Protein AF-A0A0F9HHS9-F1 (afdb_monomer)

Radius of gyration: 18.81 Å; Cα contacts (8 Å, |Δi|>4): 45; chains: 1; bounding box: 25×17×67 Å

Organism: NCBI:txid412755

Sequence (63 aa):
MGKTAQSKLEQADDLNKTANKIRQRDPESARDLDTLARQARRAAIKQLRRKPKRPSTKNRTVL

Nearest PDB structures (foldseek):
  1rq5-assembly1_A  TM=9.001E-01  e=1.383E+00  Acetivibrio thermocellus
  1ut9-assembly1_A  TM=9.018E-01  e=1.879E+00  Acetivibrio thermocellus

Solvent-accessible surface area (backbone atoms only — not comparable to full-atom values): 3624 Å² total; per-residue (Å²): 136,78,82,46,48,65,58,26,43,52,54,18,54,52,30,41,55,52,16,65,71,34,37,88,82,38,53,65,64,17,49,53,30,45,50,52,18,51,51,31,40,53,52,18,50,52,55,70,68,48,71,78,78,72,82,76,80,82,78,81,77,79,134

Foldseek 3Di:
DDQALVNLQVQLVVLQVVLVVCCVVDVVSSVVSNVSSVVSNVVSVVRVPDDPDPPPPPDPDDD

Secondary structure (DSSP, 8-state):
----HHHHHHHHHHHHHHHHHHTTT-HHHHHHHHHHHHHHHHHHHHHHHS-------------

Mean predicted aligned error: 8.55 Å

Structu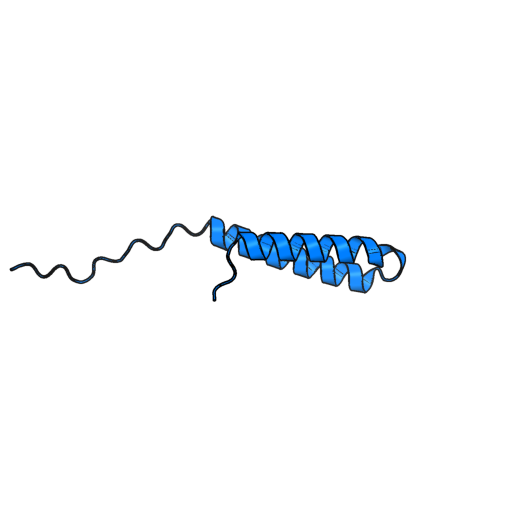re (mmCIF, N/CA/C/O backbone):
data_AF-A0A0F9HHS9-F1
#
_entry.id   AF-A0A0F9HHS9-F1
#
loop_
_atom_site.group_PDB
_atom_site.id
_atom_site.type_symbol
_atom_site.label_atom_id
_atom_site.label_alt_id
_atom_site.label_comp_id
_atom_site.label_asym_id
_atom_site.label_entity_id
_atom_site.label_seq_id
_atom_site.pdbx_PDB_ins_code
_atom_site.Cartn_x
_atom_site.Cartn_y
_atom_site.Cartn_z
_atom_site.occupancy
_atom_site.B_iso_or_equiv
_atom_site.auth_seq_id
_atom_site.auth_comp_id
_atom_site.auth_asym_id
_atom_site.auth_atom_id
_atom_site.pdbx_PDB_model_num
ATOM 1 N N . MET A 1 1 ? 5.851 -3.423 17.353 1.00 50.38 1 MET A N 1
ATOM 2 C CA . MET A 1 1 ? 5.619 -2.079 16.776 1.00 50.38 1 MET A CA 1
ATOM 3 C C . MET A 1 1 ? 4.523 -2.174 15.714 1.00 50.38 1 MET A C 1
ATOM 5 O O . MET A 1 1 ? 4.771 -2.696 14.637 1.00 50.38 1 MET A O 1
ATOM 9 N N . GLY A 1 2 ? 3.277 -1.811 16.036 1.00 57.28 2 GLY A N 1
ATOM 10 C CA . GLY A 1 2 ? 2.151 -1.950 15.101 1.00 57.28 2 GLY A CA 1
ATOM 11 C C . GLY A 1 2 ? 2.062 -0.755 14.153 1.00 57.28 2 GLY A C 1
ATOM 12 O O . GLY A 1 2 ? 1.969 0.373 14.625 1.00 57.28 2 GLY A O 1
ATOM 13 N N . LYS A 1 3 ? 2.062 -0.989 12.832 1.00 69.88 3 LYS A N 1
ATOM 14 C CA . LYS A 1 3 ? 1.865 0.075 11.832 1.00 69.88 3 LYS A CA 1
ATOM 15 C C . LYS A 1 3 ? 0.514 0.758 12.080 1.00 69.88 3 LYS A C 1
ATOM 17 O O . LYS A 1 3 ? -0.541 0.121 11.967 1.00 69.88 3 LYS A O 1
ATOM 22 N N . THR A 1 4 ? 0.553 2.028 12.478 1.00 86.00 4 THR A N 1
ATOM 23 C CA . THR A 1 4 ? -0.632 2.865 12.707 1.00 86.00 4 THR A CA 1
ATOM 24 C C . THR A 1 4 ? -1.420 3.035 11.407 1.00 86.00 4 THR A C 1
ATOM 26 O O . THR A 1 4 ? -0.918 2.755 10.316 1.00 86.00 4 THR A O 1
ATOM 29 N N . ALA A 1 5 ? -2.671 3.494 11.501 1.00 85.44 5 ALA A N 1
ATOM 30 C CA . ALA A 1 5 ? -3.452 3.801 10.304 1.00 85.44 5 ALA A CA 1
ATOM 31 C C . ALA A 1 5 ? -2.729 4.818 9.400 1.00 85.44 5 ALA A C 1
ATOM 33 O O . ALA A 1 5 ? -2.733 4.655 8.186 1.00 85.44 5 ALA A O 1
ATOM 34 N N . GLN A 1 6 ? -2.045 5.795 9.997 1.00 85.62 6 GLN A N 1
ATOM 35 C CA . GLN A 1 6 ? -1.286 6.822 9.286 1.00 85.62 6 GLN A CA 1
ATOM 36 C C . GLN A 1 6 ? -0.090 6.247 8.520 1.00 85.62 6 GLN A C 1
ATOM 38 O O . GLN A 1 6 ? 0.039 6.506 7.330 1.00 85.62 6 GLN A O 1
ATOM 43 N N . SER A 1 7 ? 0.687 5.353 9.140 1.00 88.31 7 SER A N 1
ATOM 44 C CA . SER A 1 7 ? 1.792 4.650 8.466 1.00 88.31 7 SER A CA 1
ATOM 45 C C . SER A 1 7 ? 1.325 3.841 7.243 1.00 88.31 7 SER A C 1
ATOM 47 O O . SER A 1 7 ? 2.035 3.738 6.247 1.00 88.31 7 SER A O 1
ATOM 49 N N . LYS A 1 8 ? 0.109 3.279 7.281 1.00 89.25 8 LYS A N 1
ATOM 50 C CA . LYS A 1 8 ? -0.472 2.555 6.136 1.00 89.25 8 LYS A CA 1
ATOM 51 C C . LYS A 1 8 ? -0.963 3.480 5.020 1.00 89.25 8 LYS A C 1
ATOM 53 O O . LYS A 1 8 ? -0.979 3.057 3.868 1.00 89.25 8 LYS A O 1
ATOM 58 N N . LEU A 1 9 ? -1.397 4.698 5.351 1.00 89.62 9 LEU A N 1
ATOM 59 C CA . LEU A 1 9 ? -1.766 5.706 4.354 1.00 89.62 9 LEU A CA 1
ATOM 60 C C . LEU A 1 9 ? -0.519 6.240 3.647 1.00 89.62 9 LEU A C 1
ATOM 62 O O . LEU A 1 9 ? -0.487 6.242 2.424 1.00 89.62 9 LEU A O 1
ATOM 66 N N . GLU A 1 10 ? 0.524 6.562 4.410 1.00 92.31 10 GLU A N 1
ATOM 67 C CA . GLU A 1 10 ? 1.818 7.005 3.882 1.00 92.31 10 GLU A CA 1
ATOM 68 C C . GLU A 1 10 ? 2.427 5.963 2.934 1.00 92.31 10 GLU A C 1
ATOM 70 O O . GLU A 1 10 ? 2.732 6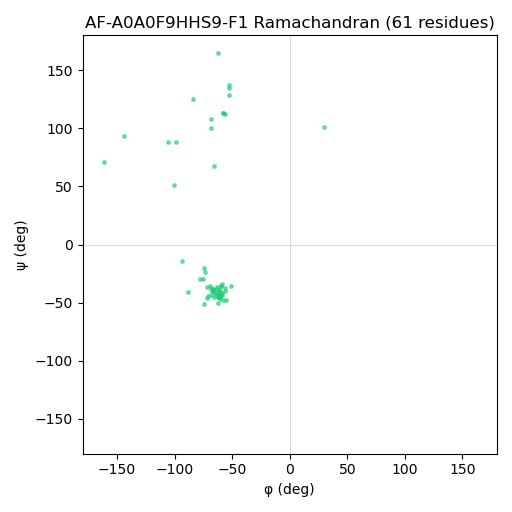.273 1.784 1.00 92.31 10 GLU A O 1
ATOM 75 N N . GLN A 1 11 ? 2.454 4.687 3.348 1.00 91.94 11 GLN A N 1
ATOM 76 C CA . GLN A 1 11 ? 2.898 3.590 2.483 1.00 91.94 11 GLN A CA 1
ATOM 77 C C . GLN A 1 11 ? 2.098 3.520 1.170 1.00 91.94 11 GLN A C 1
ATOM 79 O O . GLN A 1 11 ? 2.661 3.240 0.114 1.00 91.94 11 GLN A O 1
ATOM 84 N N . ALA A 1 12 ? 0.783 3.746 1.212 1.00 92.94 12 ALA A N 1
ATOM 85 C CA . ALA A 1 12 ? -0.041 3.717 0.008 1.00 92.94 12 ALA A CA 1
ATOM 86 C C . ALA A 1 12 ? 0.253 4.888 -0.938 1.00 92.94 12 ALA A C 1
ATOM 88 O O . ALA A 1 12 ? 0.189 4.725 -2.157 1.00 92.94 12 ALA A O 1
ATOM 89 N N . ASP A 1 13 ? 0.554 6.063 -0.393 1.00 93.69 13 ASP A N 1
ATOM 90 C CA . ASP A 1 13 ? 0.871 7.241 -1.193 1.00 93.69 13 ASP A CA 1
ATOM 91 C C . A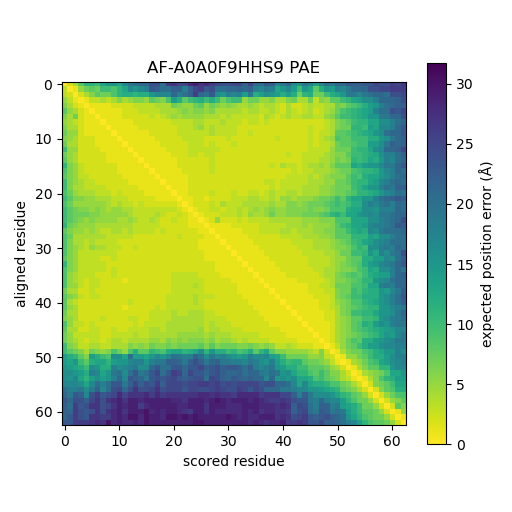SP A 1 13 ? 2.244 7.110 -1.857 1.00 93.69 13 ASP A C 1
ATOM 93 O O . ASP A 1 13 ? 2.387 7.463 -3.029 1.00 93.69 13 ASP A O 1
ATOM 97 N N . ASP A 1 14 ? 3.219 6.509 -1.177 1.00 94.00 14 ASP A N 1
ATOM 98 C CA . ASP A 1 14 ? 4.520 6.199 -1.772 1.00 94.00 14 ASP A CA 1
ATOM 99 C C . ASP A 1 14 ? 4.412 5.166 -2.895 1.00 94.00 14 ASP A C 1
ATOM 101 O O . ASP A 1 14 ? 4.985 5.366 -3.967 1.00 94.00 14 ASP A O 1
ATOM 105 N N . LEU A 1 15 ? 3.609 4.113 -2.701 1.00 94.00 15 LEU A N 1
ATOM 106 C CA . LEU A 1 15 ? 3.327 3.121 -3.744 1.00 94.00 15 LEU A CA 1
ATOM 107 C C . LEU A 1 15 ? 2.631 3.741 -4.967 1.00 94.00 15 LEU A C 1
ATOM 109 O O . LEU A 1 15 ? 2.969 3.408 -6.098 1.00 94.00 15 LEU A O 1
ATOM 113 N N . ASN A 1 16 ? 1.704 4.682 -4.776 1.00 93.50 16 ASN A N 1
ATOM 114 C CA . ASN A 1 16 ? 1.081 5.391 -5.901 1.00 93.50 16 ASN A CA 1
ATOM 115 C C . ASN A 1 16 ? 2.072 6.315 -6.624 1.00 93.50 16 ASN A C 1
ATOM 117 O O . ASN A 1 16 ? 2.039 6.427 -7.851 1.00 93.50 16 ASN A O 1
ATOM 121 N N . LYS A 1 17 ? 2.967 6.990 -5.888 1.00 95.25 17 LYS A N 1
ATOM 122 C CA . LYS A 1 17 ? 4.022 7.816 -6.496 1.00 95.25 17 LYS A CA 1
ATOM 123 C C . LYS A 1 17 ? 4.948 6.966 -7.361 1.00 95.25 17 LYS A C 1
ATOM 125 O O . LYS A 1 17 ? 5.294 7.392 -8.462 1.00 95.25 17 LYS A O 1
ATOM 130 N N . THR A 1 18 ? 5.355 5.788 -6.888 1.00 94.12 18 THR A N 1
ATOM 131 C CA . THR A 1 18 ? 6.205 4.878 -7.667 1.00 94.12 18 THR A CA 1
ATOM 132 C C . THR A 1 18 ? 5.450 4.292 -8.857 1.00 94.12 18 THR A C 1
ATOM 134 O O . THR A 1 18 ? 5.985 4.332 -9.964 1.00 94.12 18 THR A O 1
ATOM 137 N N . ALA A 1 19 ? 4.193 3.872 -8.679 1.00 93.62 19 ALA A N 1
ATOM 138 C CA . ALA A 1 19 ? 3.336 3.387 -9.762 1.00 93.62 19 ALA A CA 1
ATOM 139 C C . ALA A 1 19 ? 3.210 4.417 -10.894 1.00 93.62 19 ALA A C 1
ATOM 141 O O . ALA A 1 19 ? 3.438 4.092 -12.057 1.00 93.62 19 ALA A O 1
ATOM 142 N N . ASN A 1 20 ? 2.936 5.683 -10.563 1.00 93.69 20 ASN A N 1
ATOM 143 C CA . ASN A 1 20 ? 2.806 6.754 -11.554 1.00 93.69 20 ASN A CA 1
ATOM 144 C C . ASN A 1 20 ? 4.103 7.014 -12.330 1.00 93.69 20 ASN A C 1
ATOM 146 O O . ASN A 1 20 ? 4.044 7.287 -13.527 1.00 93.69 20 ASN A O 1
ATOM 150 N N . LYS A 1 21 ? 5.267 6.906 -11.673 1.00 95.12 21 LYS A N 1
ATOM 151 C CA . LYS A 1 2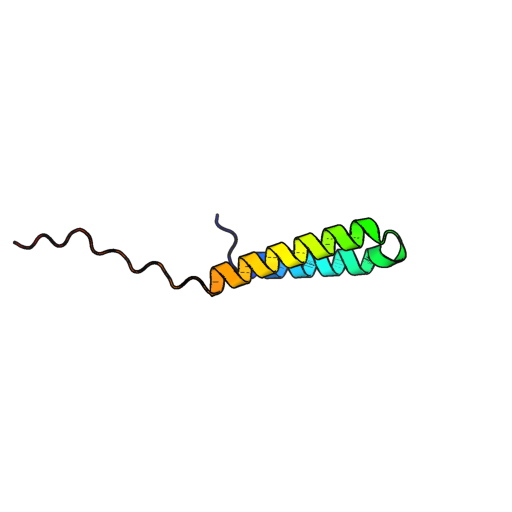1 ? 6.573 7.070 -12.333 1.00 95.12 21 LYS A CA 1
ATOM 152 C C . LYS A 1 21 ? 6.852 5.959 -13.340 1.00 95.12 21 LYS A C 1
ATOM 154 O O . LYS A 1 21 ? 7.431 6.232 -14.386 1.00 95.12 21 LYS A O 1
ATOM 159 N N . ILE A 1 22 ? 6.465 4.721 -13.028 1.00 94.56 22 ILE A N 1
ATOM 160 C CA . ILE A 1 22 ? 6.770 3.571 -13.887 1.00 94.56 22 ILE A CA 1
ATOM 161 C C . ILE A 1 22 ? 5.652 3.237 -14.876 1.00 94.56 22 ILE A C 1
ATOM 163 O O . ILE A 1 22 ? 5.931 2.543 -15.838 1.00 94.56 22 ILE A O 1
ATOM 167 N N . ARG A 1 23 ? 4.431 3.769 -14.724 1.00 92.56 23 ARG A N 1
ATOM 168 C CA . ARG A 1 23 ? 3.252 3.416 -15.544 1.00 92.56 23 ARG A CA 1
ATOM 169 C C . ARG A 1 23 ? 3.475 3.480 -17.057 1.00 92.56 23 ARG A C 1
ATOM 171 O O . ARG A 1 23 ? 2.906 2.667 -17.775 1.00 92.56 23 ARG A O 1
ATOM 178 N N . GLN A 1 24 ? 4.268 4.436 -17.541 1.00 91.81 24 GLN A N 1
ATOM 179 C CA . GLN A 1 24 ? 4.580 4.549 -18.972 1.00 91.81 24 GLN A CA 1
ATOM 180 C C . GLN A 1 24 ? 5.643 3.544 -19.438 1.00 91.81 24 GLN A C 1
ATOM 182 O O . GLN A 1 24 ? 5.636 3.147 -20.597 1.00 91.81 24 GLN A O 1
ATOM 187 N N . ARG A 1 25 ? 6.557 3.145 -18.547 1.00 95.50 25 ARG A N 1
ATOM 188 C CA . ARG A 1 25 ? 7.665 2.228 -18.843 1.00 95.50 25 ARG A CA 1
ATOM 189 C C . ARG A 1 25 ? 7.274 0.765 -18.644 1.00 95.50 25 ARG A C 1
ATOM 191 O O . ARG A 1 25 ? 7.675 -0.082 -19.429 1.00 95.50 25 ARG A O 1
ATOM 198 N N . ASP A 1 26 ? 6.530 0.492 -17.582 1.00 93.94 26 ASP A N 1
ATOM 199 C CA . ASP A 1 26 ? 6.064 -0.824 -17.173 1.00 93.94 26 ASP A CA 1
ATOM 200 C C . ASP A 1 26 ? 4.651 -0.703 -16.565 1.00 93.94 26 ASP A C 1
ATOM 202 O O . ASP A 1 26 ? 4.482 -0.392 -15.376 1.00 93.94 26 ASP A O 1
ATOM 206 N N . PRO A 1 27 ? 3.610 -0.896 -17.391 1.00 93.88 27 PRO A N 1
ATOM 207 C CA . PRO A 1 27 ? 2.229 -0.782 -16.952 1.00 93.88 27 PRO A CA 1
ATOM 208 C C . PRO A 1 27 ? 1.771 -1.960 -16.081 1.00 93.88 27 PRO A C 1
ATOM 210 O O . PRO A 1 27 ? 0.824 -1.782 -15.313 1.00 93.88 27 PRO A O 1
ATOM 213 N N . GLU A 1 28 ? 2.399 -3.137 -16.174 1.00 95.00 28 GLU A N 1
ATOM 214 C CA . GLU A 1 28 ? 2.035 -4.294 -15.343 1.00 95.00 28 GLU A CA 1
ATOM 215 C C . GLU A 1 28 ? 2.523 -4.095 -13.912 1.00 95.00 28 GLU A C 1
ATOM 217 O O . GLU A 1 28 ? 1.709 -4.088 -12.985 1.00 95.00 28 GLU A O 1
ATOM 222 N N . SER A 1 29 ? 3.803 -3.759 -13.735 1.00 93.25 29 SER A N 1
ATOM 223 C CA . SER A 1 29 ? 4.346 -3.436 -12.411 1.00 93.25 29 SER A CA 1
ATOM 224 C C . SER A 1 29 ? 3.625 -2.245 -11.768 1.00 93.25 29 SER A C 1
ATOM 226 O O . SER A 1 29 ? 3.388 -2.226 -10.558 1.00 93.25 29 SER A O 1
ATOM 228 N N . ALA A 1 30 ? 3.214 -1.245 -12.559 1.00 95.00 30 ALA A N 1
ATOM 229 C CA . ALA A 1 30 ? 2.414 -0.131 -12.049 1.00 95.00 30 ALA A CA 1
ATOM 230 C C . ALA A 1 30 ? 1.042 -0.581 -11.520 1.00 95.00 30 ALA A C 1
ATOM 232 O O . ALA A 1 30 ? 0.581 -0.070 -10.496 1.00 95.00 30 ALA A O 1
ATOM 233 N N . ARG A 1 31 ? 0.390 -1.543 -12.189 1.00 93.81 31 ARG A N 1
ATOM 234 C CA . ARG A 1 31 ? -0.882 -2.114 -11.722 1.00 93.81 31 ARG A CA 1
ATOM 235 C C . ARG A 1 31 ? -0.696 -2.868 -10.413 1.00 93.81 31 ARG A C 1
ATOM 237 O O . ARG A 1 31 ? -1.523 -2.705 -9.515 1.00 93.81 31 ARG A O 1
ATOM 244 N N . ASP A 1 32 ? 0.385 -3.622 -10.259 1.00 95.00 32 ASP A N 1
ATOM 245 C CA . ASP A 1 32 ? 0.670 -4.336 -9.010 1.00 95.00 32 ASP A CA 1
ATOM 246 C C . ASP A 1 32 ? 0.870 -3.365 -7.840 1.00 95.00 32 ASP A C 1
ATOM 248 O O . ASP A 1 32 ? 0.244 -3.516 -6.784 1.00 95.00 32 ASP A O 1
ATOM 252 N N . LEU A 1 33 ? 1.640 -2.295 -8.054 1.00 94.62 33 LEU A N 1
ATOM 253 C CA . LEU A 1 33 ? 1.833 -1.231 -7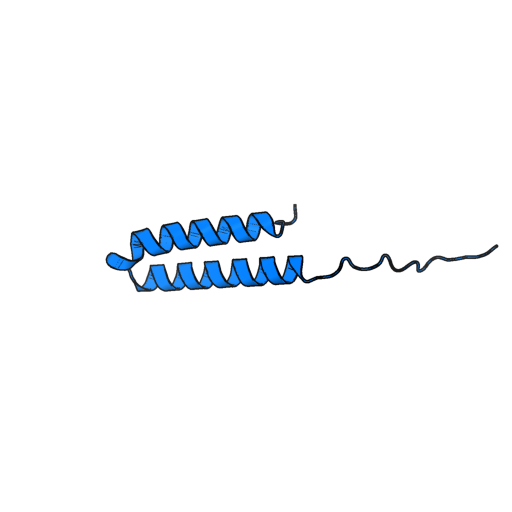.065 1.00 94.62 33 LEU A CA 1
ATOM 254 C C . LEU A 1 33 ? 0.519 -0.517 -6.704 1.00 94.62 33 LEU A C 1
ATOM 256 O O . LEU A 1 33 ? 0.234 -0.332 -5.517 1.00 94.62 33 LEU A O 1
ATOM 260 N N . ASP A 1 34 ? -0.323 -0.193 -7.690 1.00 93.38 34 ASP A N 1
ATOM 261 C CA . ASP A 1 34 ? -1.661 0.379 -7.466 1.00 93.38 34 ASP A CA 1
ATOM 262 C C . ASP A 1 34 ? -2.552 -0.566 -6.633 1.00 93.38 34 ASP A C 1
ATOM 264 O O . ASP A 1 34 ? -3.380 -0.132 -5.817 1.00 93.38 34 ASP A O 1
ATOM 268 N N . THR A 1 35 ? -2.407 -1.879 -6.827 1.00 95.12 35 THR A N 1
ATOM 269 C CA . THR A 1 35 ? -3.177 -2.897 -6.101 1.00 95.12 35 THR A CA 1
ATOM 270 C C . THR A 1 35 ? -2.730 -2.973 -4.642 1.00 95.12 35 THR A C 1
ATOM 272 O O . THR A 1 35 ? -3.571 -2.954 -3.734 1.00 95.12 35 THR A O 1
ATOM 275 N N . LEU A 1 36 ? -1.417 -2.958 -4.397 1.00 92.88 36 LEU A N 1
ATOM 276 C CA . LEU A 1 36 ? -0.835 -2.891 -3.054 1.00 92.88 36 LEU A CA 1
ATOM 277 C C . LEU A 1 36 ? -1.227 -1.596 -2.326 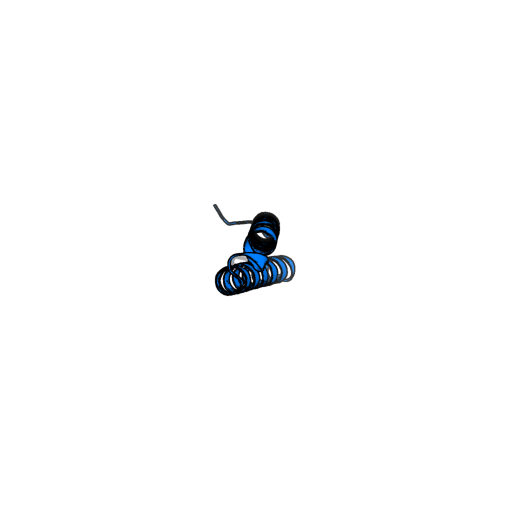1.00 92.88 36 LEU A C 1
ATOM 279 O O . LEU A 1 36 ? -1.646 -1.640 -1.165 1.00 92.88 36 LEU A O 1
ATOM 283 N N . ALA A 1 37 ? -1.194 -0.452 -3.015 1.00 93.62 37 ALA A N 1
ATOM 284 C CA . ALA A 1 37 ? -1.625 0.832 -2.464 1.00 93.62 37 ALA A CA 1
ATOM 285 C C . ALA A 1 37 ? -3.103 0.798 -2.028 1.00 93.62 37 ALA A C 1
ATOM 287 O O . ALA A 1 37 ? -3.459 1.240 -0.927 1.00 93.62 37 ALA A O 1
ATOM 288 N N . ARG A 1 38 ? -3.986 0.204 -2.846 1.00 93.62 38 ARG A N 1
ATOM 289 C CA . ARG A 1 38 ? -5.403 0.006 -2.491 1.00 93.62 38 ARG A CA 1
ATOM 290 C C . ARG A 1 38 ? -5.578 -0.889 -1.270 1.00 93.62 38 ARG A C 1
ATOM 292 O O . ARG A 1 38 ? -6.416 -0.585 -0.415 1.00 93.62 38 ARG A O 1
ATOM 299 N N . GLN A 1 39 ? -4.820 -1.978 -1.166 1.00 93.88 39 GLN A N 1
ATOM 300 C CA . GLN A 1 39 ? -4.872 -2.868 -0.004 1.00 93.88 39 GLN A CA 1
ATOM 301 C C . GLN A 1 39 ? -4.444 -2.142 1.278 1.00 93.88 39 GLN A C 1
ATOM 303 O O . GLN A 1 39 ? -5.149 -2.221 2.289 1.00 93.88 39 GLN A O 1
ATOM 308 N N . ALA A 1 40 ? -3.355 -1.371 1.224 1.00 91.06 40 ALA A N 1
ATOM 309 C CA . ALA A 1 40 ? -2.875 -0.573 2.349 1.00 91.06 40 ALA A CA 1
ATOM 310 C C . ALA A 1 40 ? -3.918 0.466 2.807 1.00 91.06 40 ALA A C 1
ATOM 312 O O . ALA A 1 40 ? -4.246 0.520 3.997 1.00 91.06 40 ALA A O 1
ATOM 313 N N . ARG A 1 41 ? -4.551 1.196 1.873 1.00 91.19 41 ARG A N 1
ATOM 314 C CA . ARG A 1 41 ? -5.657 2.128 2.181 1.00 91.19 41 ARG A CA 1
ATOM 315 C C . ARG A 1 41 ? -6.850 1.428 2.815 1.00 91.19 41 ARG A C 1
ATOM 317 O O . ARG A 1 41 ? -7.357 1.881 3.839 1.00 91.19 41 ARG A O 1
ATOM 324 N N . ARG A 1 42 ? -7.289 0.295 2.258 1.00 91.94 42 ARG A N 1
ATOM 325 C CA . ARG A 1 42 ? -8.391 -0.496 2.836 1.00 91.94 42 ARG A CA 1
ATOM 326 C C . ARG A 1 42 ? -8.068 -0.937 4.263 1.00 91.94 42 ARG A C 1
ATOM 328 O O . ARG A 1 42 ? -8.930 -0.851 5.137 1.00 91.94 42 ARG A O 1
ATOM 335 N N . ALA A 1 43 ? -6.834 -1.368 4.519 1.00 89.94 43 ALA A N 1
ATOM 336 C CA . ALA A 1 43 ? -6.385 -1.761 5.850 1.00 89.94 43 ALA A CA 1
ATOM 337 C C . ALA A 1 43 ? -6.334 -0.573 6.827 1.00 89.94 43 ALA A C 1
ATOM 339 O O . ALA A 1 43 ? -6.736 -0.730 7.983 1.00 89.94 43 ALA A O 1
ATOM 340 N N . ALA A 1 44 ? -5.885 0.601 6.375 1.00 90.06 44 ALA A N 1
ATOM 341 C CA . ALA A 1 44 ? -5.895 1.836 7.159 1.00 90.06 44 ALA A CA 1
ATOM 342 C C . ALA A 1 44 ? -7.326 2.254 7.525 1.00 90.06 44 ALA A C 1
ATOM 344 O O . ALA A 1 44 ? -7.638 2.428 8.701 1.00 90.06 44 ALA A O 1
ATOM 345 N N . ILE A 1 45 ? -8.226 2.301 6.538 1.00 89.50 45 ILE A N 1
ATOM 346 C CA . ILE A 1 45 ? -9.647 2.617 6.735 1.00 89.50 45 ILE A CA 1
ATOM 347 C C . ILE A 1 45 ? -10.288 1.614 7.694 1.00 89.50 45 ILE A C 1
ATOM 349 O O . ILE A 1 45 ? -11.010 2.007 8.605 1.00 89.50 45 ILE A O 1
ATOM 353 N N . LYS A 1 46 ? -10.007 0.313 7.549 1.00 89.88 46 LYS A N 1
ATOM 354 C CA . LYS A 1 46 ? -10.508 -0.710 8.477 1.00 89.88 46 LYS A CA 1
ATOM 355 C C . LYS A 1 46 ? -10.011 -0.462 9.900 1.00 89.88 46 LYS A C 1
ATOM 357 O O . LYS A 1 46 ? -10.781 -0.639 10.835 1.00 89.88 46 LYS A O 1
ATOM 362 N N . GLN A 1 47 ? -8.758 -0.049 10.075 1.00 87.44 47 GLN A N 1
ATOM 363 C CA . GLN A 1 47 ? -8.204 0.272 11.389 1.00 87.44 47 GLN A CA 1
ATOM 364 C C . GLN A 1 47 ? -8.845 1.525 11.997 1.00 87.44 47 GLN A C 1
ATOM 366 O O . GLN A 1 47 ? -9.169 1.494 13.177 1.00 87.44 47 GLN A O 1
ATOM 371 N N . LEU A 1 48 ? -9.101 2.565 11.199 1.00 84.25 48 LEU A N 1
ATOM 372 C CA . LEU A 1 48 ? -9.809 3.776 11.637 1.00 84.25 48 LEU A CA 1
ATOM 373 C C . LEU A 1 48 ? -11.279 3.501 11.980 1.00 84.25 48 LEU A C 1
ATOM 375 O O . LEU A 1 48 ? -11.807 4.032 12.950 1.00 84.25 48 LEU A O 1
ATOM 379 N N . ARG A 1 49 ? -11.947 2.639 11.204 1.00 85.06 49 ARG A N 1
ATOM 380 C CA . ARG A 1 49 ? -13.352 2.261 11.424 1.00 85.06 49 ARG A CA 1
ATOM 381 C C . ARG A 1 49 ? -13.545 1.316 12.605 1.00 85.06 49 ARG A C 1
ATOM 383 O O . ARG A 1 49 ? -14.665 1.191 13.102 1.00 85.06 49 ARG A O 1
ATOM 390 N N . ARG A 1 50 ? -12.500 0.607 13.044 1.00 80.62 50 ARG A N 1
ATOM 391 C CA . ARG A 1 50 ? -12.590 -0.233 14.241 1.00 80.62 50 ARG A CA 1
ATOM 392 C C . ARG A 1 50 ? -12.742 0.682 15.448 1.00 80.62 50 ARG A C 1
ATOM 394 O O . ARG A 1 50 ? -11.785 1.315 15.876 1.00 80.62 50 ARG A O 1
ATOM 401 N N . LYS A 1 51 ? -13.947 0.695 16.026 1.00 65.88 51 LYS A N 1
ATOM 402 C CA . LYS A 1 51 ? -14.163 1.254 17.362 1.00 65.88 51 LYS A CA 1
ATOM 403 C C . LYS A 1 51 ? -13.162 0.593 18.322 1.00 65.88 51 LYS A C 1
ATOM 405 O O . LYS A 1 51 ? -12.961 -0.625 18.209 1.00 65.88 51 LYS A O 1
ATOM 410 N N . PRO A 1 52 ? -12.526 1.352 19.232 1.00 66.38 52 PRO A N 1
ATOM 411 C CA . PRO A 1 52 ? -11.642 0.761 20.224 1.00 66.38 52 PRO A CA 1
ATOM 412 C C . PRO A 1 52 ? -12.401 -0.352 20.947 1.00 66.38 52 PRO A C 1
ATOM 414 O O . PRO A 1 52 ? -13.580 -0.201 21.282 1.00 66.38 52 PRO A O 1
ATOM 417 N N . LYS A 1 53 ? -11.747 -1.508 21.117 1.00 65.00 53 LYS A N 1
ATOM 418 C CA . LYS A 1 53 ? -12.319 -2.631 21.862 1.00 65.00 53 LYS A CA 1
ATOM 419 C C . LYS A 1 53 ? -12.612 -2.079 23.257 1.00 65.00 53 LYS A C 1
ATOM 421 O O . LYS A 1 53 ? -11.674 -1.677 23.941 1.00 65.00 53 LYS A O 1
ATOM 426 N N . ARG A 1 54 ? -13.892 -1.978 23.641 1.00 64.06 54 ARG A N 1
ATOM 427 C CA . ARG A 1 54 ? -14.245 -1.579 25.009 1.00 64.06 54 ARG A CA 1
ATOM 428 C C . ARG A 1 54 ? -13.476 -2.517 25.943 1.00 64.06 54 ARG A C 1
ATOM 430 O O . ARG A 1 54 ? -13.527 -3.727 25.692 1.00 64.06 54 ARG A O 1
ATOM 437 N N . PRO A 1 55 ? -12.728 -2.004 26.935 1.00 65.88 55 PRO A N 1
ATOM 438 C CA . PRO A 1 55 ? -12.103 -2.872 27.915 1.00 65.88 55 PRO A CA 1
ATOM 439 C C . PRO A 1 55 ? -13.231 -3.6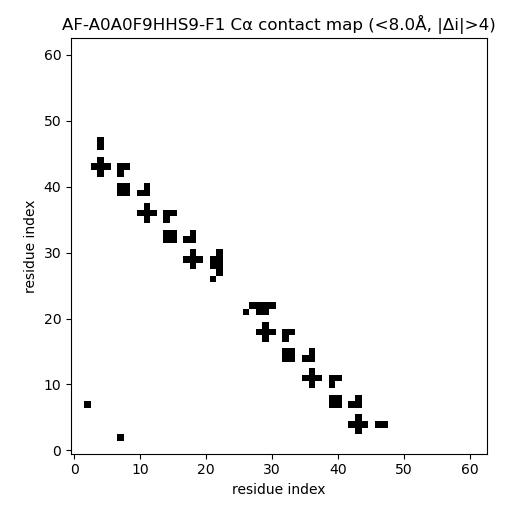92 28.535 1.00 65.88 55 PRO A C 1
ATOM 441 O O . PRO A 1 55 ? -14.155 -3.150 29.134 1.00 65.88 55 PRO A O 1
ATOM 444 N N . SER A 1 56 ? -13.227 -4.996 28.268 1.00 63.00 56 SER A N 1
ATOM 445 C CA . SER A 1 56 ? -14.161 -5.918 28.891 1.00 63.00 56 SER A CA 1
ATOM 446 C C . SER A 1 56 ? -13.763 -5.965 30.355 1.00 63.00 56 SER A C 1
ATOM 448 O O . SER A 1 56 ? -12.786 -6.629 30.694 1.00 63.00 56 SER A O 1
ATOM 450 N N . THR A 1 57 ? -14.485 -5.236 31.203 1.00 64.44 57 THR A N 1
ATOM 451 C CA . THR A 1 57 ? -14.383 -5.254 32.665 1.00 64.44 57 THR A CA 1
ATOM 452 C C . THR A 1 57 ? -14.823 -6.627 33.176 1.00 64.44 57 THR A C 1
ATOM 454 O O . THR A 1 57 ? -15.876 -6.789 33.779 1.00 64.44 57 THR A O 1
ATOM 457 N N . LYS A 1 58 ? -14.047 -7.670 32.876 1.00 62.50 58 LYS A N 1
ATOM 458 C CA . LYS A 1 58 ? -14.308 -9.037 33.327 1.00 62.50 58 LYS A CA 1
ATOM 459 C C . LYS A 1 58 ? -13.422 -9.369 34.521 1.00 62.50 58 LYS A C 1
ATOM 461 O O . LYS A 1 58 ? -12.721 -10.360 34.467 1.00 62.50 58 LYS A O 1
ATOM 466 N N . ASN A 1 59 ? -13.444 -8.492 35.528 1.00 62.53 59 ASN A N 1
ATOM 467 C CA . ASN A 1 59 ? -13.076 -8.756 36.923 1.00 62.53 59 ASN A CA 1
ATOM 468 C C . ASN A 1 59 ? -13.676 -7.640 37.796 1.00 62.53 59 ASN A C 1
ATOM 470 O O . ASN A 1 59 ? -12.993 -6.734 38.263 1.00 62.53 59 ASN A O 1
ATOM 474 N N . ARG A 1 60 ? -15.007 -7.681 37.936 1.00 57.19 60 ARG A N 1
ATOM 475 C CA . ARG A 1 60 ? -15.746 -7.052 39.033 1.00 57.19 60 ARG A CA 1
ATOM 476 C C . ARG A 1 60 ? -16.035 -8.165 40.044 1.00 57.19 60 ARG A C 1
ATOM 478 O O . ARG A 1 60 ? -17.060 -8.825 39.944 1.00 57.19 60 ARG A O 1
ATOM 485 N N . THR A 1 61 ? -15.115 -8.383 40.968 1.00 60.12 61 THR A N 1
ATOM 486 C CA . THR A 1 61 ? -15.364 -8.971 42.295 1.00 60.12 61 THR A CA 1
ATOM 487 C C . THR A 1 61 ? -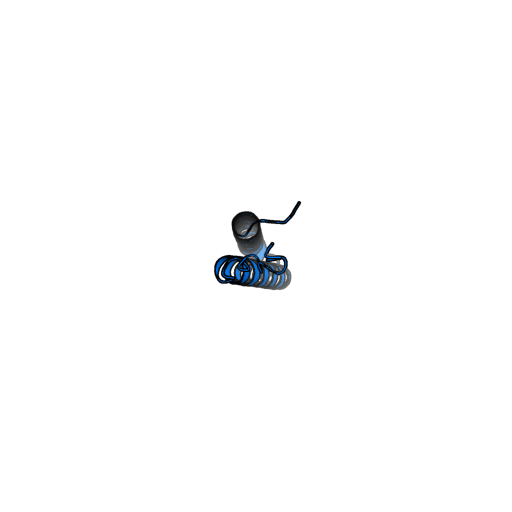15.258 -7.776 43.243 1.00 60.12 61 THR A C 1
ATOM 489 O O . THR A 1 61 ? -14.172 -7.231 43.393 1.00 60.12 61 THR A O 1
ATOM 492 N N . VAL A 1 62 ? -16.330 -7.022 43.524 1.00 56.25 62 VAL A N 1
ATOM 493 C CA . VAL A 1 62 ? -17.382 -7.260 44.537 1.00 56.25 62 VAL A CA 1
ATOM 494 C C . VAL A 1 62 ? -16.868 -8.025 45.754 1.00 56.25 62 VAL A C 1
ATOM 496 O O . VAL A 1 62 ? -16.763 -9.240 45.665 1.00 56.25 62 VAL A O 1
ATOM 499 N N . LEU A 1 63 ? -16.628 -7.243 46.818 1.00 46.56 63 LEU A N 1
ATOM 500 C CA . LEU A 1 63 ? -16.507 -7.576 48.245 1.00 46.56 63 LEU A CA 1
ATOM 501 C C . LEU A 1 63 ? -15.459 -8.626 48.636 1.00 46.56 63 LEU A C 1
ATOM 503 O O . LEU 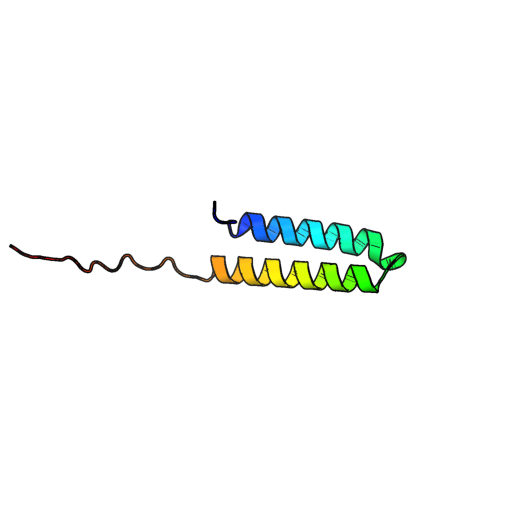A 1 63 ? -15.636 -9.816 48.310 1.00 46.56 63 LEU A O 1
#

pLDDT: mean 83.94, std 13.99, range [46.56, 95.5]